Protein AF-A0A2N7XB23-F1 (afdb_monomer)

pLDDT: mean 81.91, std 12.51, range [46.16, 94.12]

Radius of gyration: 14.43 Å; Cα contacts (8 Å, |Δi|>4): 51; chains: 1; bounding box: 33×38×25 Å

Secondary structure (DSSP, 8-state):
-HHHHHHHHHHHHT-----HHHHHHHHHHHHHHHHTT---------SHHHHHHHHHHS-HHHHHHHHHHHHHH-HHHHHHHHHH--

Structure (mmCIF, N/CA/C/O backbone):
data_AF-A0A2N7XB23-F1
#
_entry.id   AF-A0A2N7XB23-F1
#
loop_
_atom_site.group_PDB
_atom_site.id
_atom_site.type_symbol
_atom_site.label_atom_id
_atom_site.label_alt_id
_atom_site.label_comp_id
_atom_site.label_asym_id
_atom_site.label_entity_id
_atom_site.label_seq_id
_atom_site.pdbx_PDB_ins_code
_atom_site.Cartn_x
_atom_site.Cartn_y
_atom_site.Cartn_z
_atom_site.occupancy
_atom_site.B_iso_or_equiv
_atom_site.auth_seq_id
_atom_site.auth_comp_id
_atom_site.auth_asym_id
_atom_site.auth_atom_id
_atom_site.pdbx_PDB_model_num
ATOM 1 N N . PRO A 1 1 ? 1.624 -8.682 -13.640 1.00 71.31 1 PRO A N 1
ATOM 2 C CA . PRO A 1 1 ? 1.173 -7.463 -14.350 1.00 71.31 1 PRO A CA 1
ATOM 3 C C . PRO A 1 1 ? 1.248 -6.247 -13.420 1.00 71.31 1 PRO A C 1
ATOM 5 O O . PRO A 1 1 ? 0.449 -6.130 -12.497 1.00 71.31 1 PRO A O 1
ATOM 8 N N . ASP A 1 2 ? 2.229 -5.379 -13.646 1.00 69.69 2 ASP A N 1
ATOM 9 C CA . ASP A 1 2 ? 2.653 -4.314 -12.719 1.00 69.69 2 ASP A CA 1
ATOM 10 C C . ASP A 1 2 ? 1.552 -3.284 -12.425 1.00 69.69 2 ASP A C 1
ATOM 12 O O . ASP A 1 2 ? 1.436 -2.771 -11.316 1.00 69.69 2 ASP A O 1
ATOM 16 N N . ALA A 1 3 ? 0.673 -3.034 -13.400 1.00 77.19 3 ALA A N 1
ATOM 17 C CA . ALA A 1 3 ? -0.470 -2.138 -13.227 1.00 77.19 3 ALA A CA 1
ATOM 18 C C . ALA A 1 3 ? -1.452 -2.631 -12.148 1.00 77.19 3 ALA A C 1
ATOM 20 O O . ALA A 1 3 ? -1.988 -1.819 -11.398 1.00 77.19 3 ALA A O 1
ATOM 21 N N . LEU A 1 4 ? -1.647 -3.952 -12.042 1.00 86.62 4 LEU A N 1
ATOM 22 C CA . LEU A 1 4 ? -2.538 -4.554 -11.047 1.00 86.62 4 LEU A CA 1
ATOM 23 C C . LEU A 1 4 ? -1.950 -4.425 -9.634 1.00 86.62 4 LEU A C 1
ATOM 25 O O . LEU A 1 4 ? -2.677 -4.173 -8.682 1.00 86.62 4 LEU A O 1
ATOM 29 N N . GLN A 1 5 ? -0.628 -4.566 -9.504 1.00 81.00 5 GLN A N 1
ATOM 30 C CA . GLN A 1 5 ? 0.072 -4.441 -8.222 1.00 81.00 5 GLN A CA 1
ATOM 31 C C . GLN A 1 5 ? -0.056 -3.019 -7.668 1.00 81.00 5 GLN A C 1
ATOM 33 O O . GLN A 1 5 ? -0.462 -2.843 -6.523 1.00 81.00 5 GLN A O 1
ATOM 38 N N . ALA A 1 6 ? 0.194 -2.006 -8.503 1.00 84.31 6 ALA A N 1
ATOM 39 C CA . ALA A 1 6 ? 0.032 -0.608 -8.109 1.00 84.31 6 ALA A CA 1
ATOM 40 C C . ALA A 1 6 ? -1.422 -0.271 -7.724 1.00 84.31 6 ALA A C 1
ATOM 42 O O . ALA A 1 6 ? -1.662 0.458 -6.766 1.00 84.31 6 ALA A O 1
ATOM 43 N N . GLU A 1 7 ? -2.406 -0.813 -8.445 1.00 86.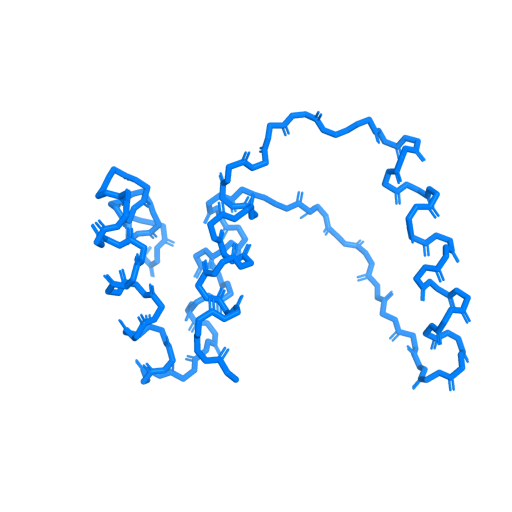19 7 GLU A N 1
ATOM 44 C CA . GLU A 1 7 ? -3.825 -0.593 -8.144 1.00 86.19 7 GLU A CA 1
ATOM 45 C C . GLU A 1 7 ? -4.249 -1.200 -6.801 1.00 86.19 7 GLU A C 1
ATOM 47 O O . GLU A 1 7 ? -4.968 -0.555 -6.039 1.00 86.19 7 GLU A O 1
ATOM 52 N N . VAL A 1 8 ? -3.785 -2.414 -6.492 1.00 88.56 8 VAL A N 1
ATOM 53 C CA . VAL A 1 8 ? -4.060 -3.071 -5.206 1.00 88.56 8 VAL A CA 1
ATOM 54 C C . VAL A 1 8 ? -3.454 -2.276 -4.053 1.00 88.56 8 VAL A C 1
ATOM 56 O O . VAL A 1 8 ? -4.152 -2.004 -3.079 1.00 88.56 8 VAL A O 1
ATOM 59 N N . VAL A 1 9 ? -2.1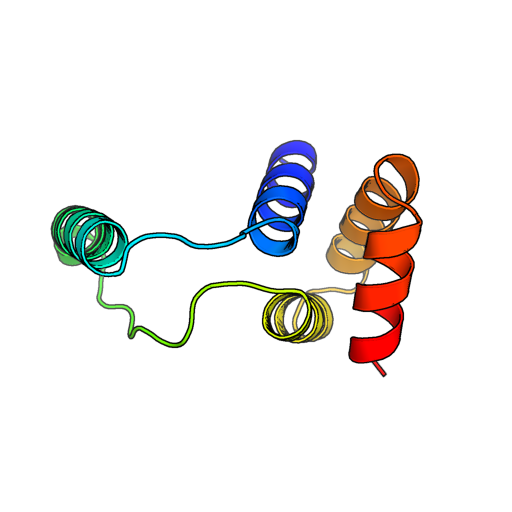98 -1.842 -4.185 1.00 84.56 9 VAL A N 1
ATOM 60 C CA . VAL A 1 9 ? -1.505 -1.049 -3.157 1.00 84.56 9 VAL A CA 1
ATOM 61 C C . VAL A 1 9 ? -2.233 0.266 -2.884 1.00 84.56 9 VAL A C 1
ATOM 63 O O . VAL A 1 9 ? -2.501 0.589 -1.731 1.00 84.56 9 VAL A O 1
ATOM 66 N N . MET A 1 10 ? -2.648 0.985 -3.929 1.00 85.69 10 MET A N 1
ATOM 67 C CA . MET A 1 10 ? -3.430 2.213 -3.760 1.00 85.69 10 MET A CA 1
ATOM 68 C C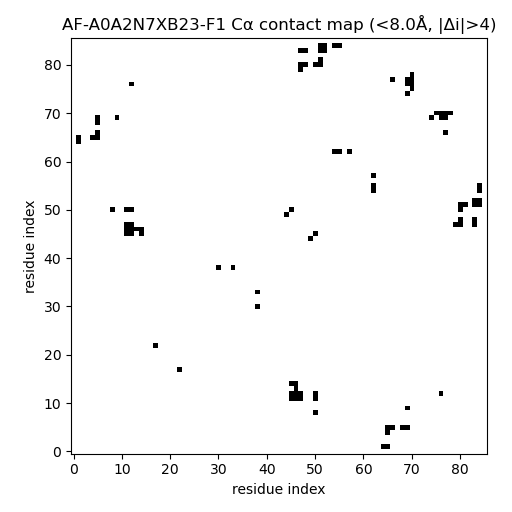 . MET A 1 10 ? -4.778 1.984 -3.078 1.00 85.69 10 MET A C 1
ATOM 70 O O . MET A 1 10 ? -5.213 2.825 -2.298 1.00 85.69 10 MET A O 1
ATOM 74 N N . ARG A 1 11 ? -5.469 0.875 -3.369 1.00 86.94 11 ARG A N 1
ATOM 75 C CA . ARG A 1 11 ? -6.735 0.565 -2.694 1.00 86.94 11 ARG A CA 1
ATOM 76 C C . ARG A 1 11 ? -6.507 0.285 -1.217 1.00 86.94 11 ARG A C 1
ATOM 78 O O . ARG A 1 11 ? -7.227 0.849 -0.414 1.00 86.94 11 ARG A O 1
ATOM 85 N N . LEU A 1 12 ? -5.501 -0.522 -0.873 1.00 84.88 12 LEU A N 1
ATOM 86 C CA . LEU A 1 12 ? -5.158 -0.851 0.516 1.00 84.88 12 LEU A CA 1
ATOM 87 C C . LEU A 1 12 ? -4.744 0.375 1.337 1.00 84.88 12 LEU A C 1
ATOM 89 O O . LEU A 1 12 ? -5.083 0.464 2.515 1.00 84.88 12 LEU A O 1
ATOM 93 N N . ALA A 1 13 ? -4.034 1.307 0.708 1.00 84.75 13 ALA A N 1
ATOM 94 C CA . ALA A 1 13 ? -3.625 2.565 1.316 1.00 84.75 13 ALA A CA 1
ATOM 95 C C . ALA A 1 13 ? -4.797 3.514 1.612 1.00 84.75 13 ALA A C 1
ATOM 97 O O . ALA A 1 13 ? -4.769 4.222 2.610 1.00 84.75 13 ALA A O 1
ATOM 98 N N . ASN A 1 14 ? -5.829 3.497 0.767 1.00 83.94 14 ASN A N 1
ATOM 99 C CA . ASN A 1 14 ? -7.018 4.344 0.888 1.00 83.94 14 ASN A CA 1
ATOM 100 C C . ASN A 1 14 ? -8.216 3.603 1.511 1.00 83.94 14 ASN A C 1
ATOM 102 O O . ASN A 1 14 ? -9.366 4.004 1.323 1.00 83.94 14 ASN A O 1
ATOM 106 N N . ILE A 1 15 ? -7.982 2.477 2.193 1.00 83.75 15 ILE A N 1
ATOM 107 C CA . ILE A 1 15 ? -9.044 1.800 2.938 1.00 83.75 15 ILE A CA 1
ATOM 108 C C . ILE A 1 15 ? -9.403 2.670 4.146 1.00 83.75 15 ILE A C 1
ATOM 110 O O . ILE A 1 15 ? -8.610 2.821 5.069 1.00 83.75 15 ILE A O 1
ATOM 114 N N . ASP A 1 16 ? -10.620 3.213 4.126 1.00 76.62 16 ASP A N 1
ATOM 115 C CA . ASP A 1 16 ? -11.249 3.845 5.285 1.00 76.62 16 ASP A CA 1
ATOM 116 C C . ASP A 1 16 ? -11.817 2.758 6.227 1.00 76.62 16 ASP A C 1
ATOM 118 O O . ASP A 1 16 ? -11.122 1.846 6.672 1.00 76.62 16 ASP A O 1
ATOM 122 N N . PHE A 1 17 ? -13.117 2.806 6.531 1.00 72.12 17 PHE A N 1
ATOM 123 C CA . PHE A 1 17 ? -13.773 1.865 7.428 1.00 72.12 17 PHE A CA 1
ATOM 124 C C . PHE A 1 17 ? -14.554 0.807 6.649 1.00 72.12 17 PHE A C 1
ATOM 126 O O . PHE A 1 17 ? -15.563 1.102 6.005 1.00 72.12 17 PHE A O 1
ATOM 133 N N . ILE A 1 18 ? -14.128 -0.450 6.761 1.00 78.12 18 ILE A N 1
ATOM 134 C CA . ILE A 1 18 ? -14.884 -1.604 6.269 1.00 78.12 18 ILE A CA 1
ATOM 135 C C . ILE A 1 18 ? -15.557 -2.266 7.468 1.00 78.12 18 ILE A C 1
ATOM 137 O O . ILE A 1 18 ? -14.912 -2.541 8.480 1.00 78.12 18 ILE A O 1
ATOM 141 N N . SER A 1 19 ? -16.863 -2.533 7.372 1.00 86.00 19 SER A N 1
ATOM 142 C CA . SER A 1 19 ? -17.572 -3.197 8.466 1.00 86.00 19 SER A CA 1
ATOM 143 C C . SER A 1 19 ? -16.952 -4.579 8.734 1.00 86.00 19 SER A C 1
ATOM 145 O O . SER A 1 19 ? -16.775 -5.339 7.773 1.00 86.00 19 SER A O 1
ATOM 147 N N . PRO A 1 20 ? -16.702 -4.952 10.001 1.00 82.69 20 PRO A N 1
ATOM 148 C CA . PRO A 1 20 ? -16.128 -6.254 10.343 1.00 82.69 20 PRO A CA 1
ATOM 149 C C . PRO A 1 20 ? -16.924 -7.441 9.786 1.00 82.69 20 PRO A C 1
ATOM 151 O O . PRO A 1 20 ? -16.344 -8.452 9.411 1.00 82.69 20 PRO A O 1
ATOM 154 N N . GLU A 1 21 ? -18.247 -7.301 9.679 1.00 87.81 21 GLU A N 1
ATOM 155 C CA . GLU A 1 21 ? -19.134 -8.334 9.136 1.00 87.81 21 GLU A CA 1
ATOM 156 C C . GLU A 1 21 ? -18.888 -8.598 7.641 1.00 87.81 21 GLU A C 1
ATOM 158 O O . GLU A 1 21 ? -18.863 -9.749 7.218 1.00 87.81 21 GLU A O 1
ATOM 163 N N . LEU A 1 22 ? -18.622 -7.554 6.847 1.00 84.50 22 LEU A N 1
ATOM 164 C CA . LEU A 1 22 ? -18.262 -7.702 5.431 1.00 84.50 22 LEU A CA 1
ATOM 165 C C . LEU A 1 22 ? -16.874 -8.325 5.245 1.00 84.50 22 LEU A C 1
ATOM 167 O O . LEU A 1 22 ? -16.692 -9.122 4.329 1.00 84.50 22 LEU A O 1
ATOM 171 N N . ILE A 1 23 ? -15.910 -7.995 6.111 1.00 84.88 23 ILE A N 1
ATOM 172 C CA . ILE A 1 23 ? -14.592 -8.648 6.108 1.00 84.88 23 ILE A CA 1
ATOM 173 C C . ILE A 1 23 ? -14.746 -10.135 6.439 1.00 84.88 23 ILE A C 1
ATOM 175 O O . ILE A 1 23 ? -14.163 -10.961 5.749 1.00 84.88 23 ILE A O 1
ATOM 179 N N . ALA A 1 24 ? -15.559 -10.483 7.441 1.00 85.38 24 ALA A N 1
ATOM 180 C CA . ALA A 1 24 ? -15.813 -11.872 7.819 1.00 85.38 24 ALA A CA 1
ATOM 181 C C . ALA A 1 24 ? -16.511 -12.663 6.700 1.00 85.38 24 ALA A C 1
ATOM 183 O O . ALA A 1 24 ? -16.102 -13.776 6.392 1.00 85.38 24 ALA A O 1
ATOM 184 N N . GLN A 1 25 ? -17.506 -12.073 6.030 1.00 87.56 25 GLN A N 1
ATOM 185 C CA . GLN A 1 25 ? -18.151 -12.704 4.872 1.00 87.56 25 GLN A CA 1
ATOM 186 C C . GLN A 1 25 ? -17.180 -12.902 3.703 1.00 87.56 25 GLN A C 1
ATOM 188 O O . GLN A 1 25 ? -17.208 -13.943 3.048 1.00 87.56 25 GLN A O 1
ATOM 193 N N . LEU A 1 26 ? -16.319 -11.915 3.433 1.00 85.75 26 LEU A N 1
ATOM 194 C CA . LEU A 1 26 ? -15.282 -12.048 2.414 1.00 85.75 26 LEU A CA 1
ATOM 195 C C . LEU A 1 26 ? -14.288 -13.153 2.787 1.00 85.75 26 LEU A C 1
ATOM 197 O O . LEU A 1 26 ? -13.943 -13.956 1.928 1.00 85.75 26 LEU A O 1
ATOM 201 N N . ASP A 1 27 ? -13.863 -13.205 4.048 1.00 83.06 27 ASP A N 1
ATOM 202 C CA . ASP A 1 27 ? -12.950 -14.212 4.589 1.00 83.06 27 ASP A CA 1
ATOM 203 C C . ASP A 1 27 ? -13.538 -15.626 4.494 1.00 83.06 27 ASP A C 1
ATOM 205 O O . ASP A 1 27 ? -12.846 -16.534 4.050 1.00 83.06 27 ASP A O 1
ATOM 209 N N . ASP A 1 28 ? -14.823 -15.822 4.797 1.00 88.44 28 ASP A N 1
ATOM 210 C CA . ASP A 1 28 ? -15.497 -17.118 4.646 1.00 88.44 28 ASP A CA 1
ATOM 211 C C . ASP A 1 28 ? -15.509 -17.598 3.186 1.00 88.44 28 ASP A C 1
ATOM 213 O O . ASP A 1 28 ? -15.230 -18.767 2.904 1.00 88.44 28 ASP A O 1
ATOM 217 N N . VAL A 1 29 ? -15.782 -16.693 2.238 1.00 87.75 29 VAL A N 1
ATOM 218 C CA . VAL A 1 29 ? -15.744 -17.003 0.799 1.00 87.75 29 VAL A CA 1
ATOM 219 C C . VAL A 1 29 ? -14.311 -17.282 0.344 1.00 87.75 29 VAL A C 1
ATOM 221 O O . VAL A 1 29 ? -14.071 -18.259 -0.367 1.00 87.75 29 VAL A O 1
ATOM 224 N N . LEU A 1 30 ? -13.343 -16.473 0.784 1.00 83.88 30 LEU A N 1
ATOM 225 C CA . LEU A 1 30 ? -11.934 -16.660 0.449 1.00 83.88 30 LEU A CA 1
ATOM 226 C C . LEU A 1 30 ? -11.406 -17.977 1.019 1.00 83.88 30 LEU A C 1
ATOM 228 O O . LEU A 1 30 ? -10.710 -18.698 0.319 1.00 83.88 30 LEU A O 1
ATOM 232 N N . LYS A 1 31 ? -11.764 -18.323 2.259 1.00 77.81 31 LYS A N 1
ATOM 233 C CA . LYS A 1 31 ? -11.438 -19.596 2.907 1.00 77.81 31 LYS A CA 1
ATOM 234 C C . LYS A 1 31 ? -12.098 -20.771 2.217 1.00 77.81 31 LYS A C 1
ATOM 236 O O . LYS A 1 31 ? -11.472 -21.816 2.157 1.00 77.81 31 LYS A O 1
ATOM 241 N N . ALA A 1 32 ? -13.314 -20.643 1.693 1.00 82.75 32 ALA A N 1
ATOM 242 C CA . ALA A 1 32 ? -13.931 -21.713 0.913 1.00 82.75 32 ALA A CA 1
ATOM 243 C C . ALA A 1 32 ? -13.149 -21.980 -0.387 1.00 82.75 32 ALA A C 1
ATOM 245 O O . ALA A 1 32 ? -12.833 -23.130 -0.684 1.00 82.75 32 ALA A O 1
ATOM 246 N N . GLU A 1 33 ? -12.758 -20.925 -1.106 1.00 78.00 33 GLU A N 1
ATOM 247 C CA . GLU A 1 33 ? -11.943 -21.023 -2.327 1.00 78.00 33 GLU A CA 1
ATOM 248 C 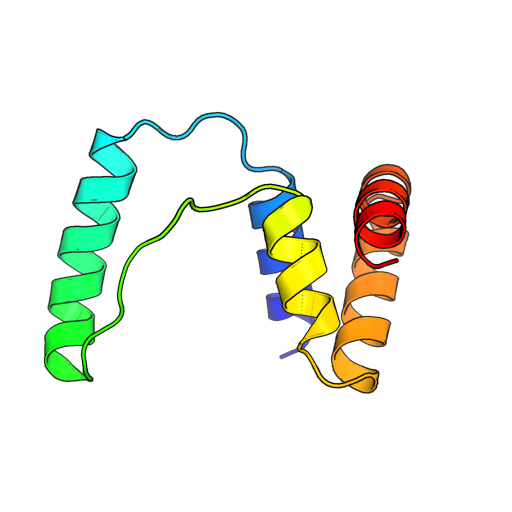C . GLU A 1 33 ? -10.508 -21.496 -2.032 1.00 78.00 33 GLU A C 1
ATOM 250 O O . GLU A 1 33 ? -9.960 -22.349 -2.734 1.00 78.00 33 GLU A O 1
ATOM 255 N N . LEU A 1 34 ? -9.905 -21.003 -0.948 1.00 68.31 34 LEU A N 1
ATOM 256 C CA . LEU A 1 34 ? -8.554 -21.348 -0.506 1.00 68.31 34 LEU A CA 1
ATOM 257 C C . LEU A 1 34 ? -8.490 -22.669 0.258 1.00 68.31 34 LEU A C 1
ATOM 259 O O . LEU A 1 34 ? -7.439 -23.284 0.255 1.00 68.31 34 LEU A O 1
ATOM 263 N N . ALA A 1 35 ? -9.559 -23.189 0.858 1.00 65.12 35 ALA A N 1
ATOM 264 C CA . ALA A 1 35 ? -9.584 -24.552 1.406 1.00 65.12 35 ALA A CA 1
ATOM 265 C C . ALA A 1 35 ? -9.363 -25.594 0.299 1.00 65.12 35 ALA A C 1
ATOM 267 O O . ALA A 1 35 ? -8.863 -26.688 0.555 1.00 65.12 35 ALA A O 1
ATOM 268 N N . THR A 1 36 ? -9.655 -25.221 -0.947 1.00 64.88 36 THR A N 1
ATOM 269 C CA . THR A 1 36 ? -9.283 -25.970 -2.148 1.00 64.88 36 THR A CA 1
ATOM 270 C C . THR A 1 36 ? -7.783 -25.882 -2.491 1.00 64.88 36 THR A C 1
ATOM 272 O O . THR A 1 36 ? -7.315 -26.673 -3.306 1.00 64.88 36 THR A O 1
ATOM 275 N N . VAL A 1 37 ? -7.018 -24.952 -1.894 1.00 60.66 37 VAL A N 1
ATOM 276 C CA . VAL A 1 37 ? -5.641 -24.569 -2.292 1.00 60.66 37 VAL A CA 1
ATOM 277 C C . VAL A 1 37 ? -4.610 -24.521 -1.128 1.00 60.66 37 VAL A C 1
ATOM 279 O O . VAL A 1 37 ? -3.416 -24.657 -1.387 1.00 60.66 37 VAL A O 1
ATOM 282 N N . GLY A 1 38 ? -5.015 -24.426 0.145 1.00 51.03 38 GLY A N 1
ATOM 283 C CA . GLY A 1 38 ? -4.156 -24.336 1.343 1.00 51.03 38 GLY A CA 1
ATOM 284 C C . GLY A 1 38 ? -4.399 -23.083 2.216 1.00 51.03 38 GLY A C 1
ATOM 285 O O . GLY A 1 38 ? -4.751 -22.022 1.713 1.00 51.03 38 GLY A O 1
ATOM 286 N N . THR A 1 39 ? -4.218 -23.218 3.538 1.00 46.16 39 THR A N 1
ATOM 287 C CA . THR A 1 39 ? -4.599 -22.276 4.624 1.00 46.16 39 THR A CA 1
ATOM 288 C C . THR A 1 39 ? -3.734 -21.007 4.745 1.00 46.16 39 THR A C 1
ATOM 290 O O . THR A 1 39 ? -2.512 -21.112 4.654 1.00 46.16 39 THR A O 1
ATOM 293 N N . ILE A 1 40 ? -4.3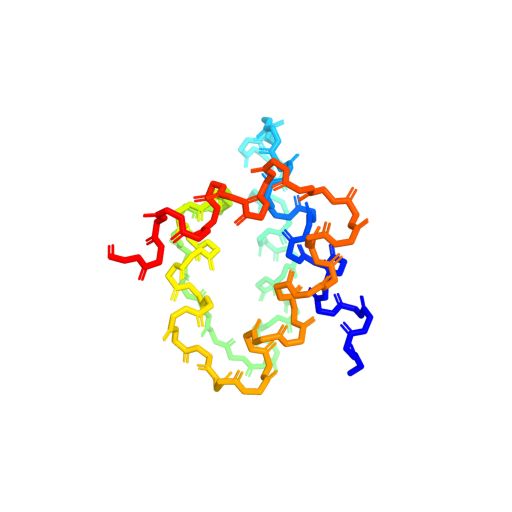37 -19.845 5.068 1.00 52.50 40 ILE A N 1
ATOM 294 C CA . ILE A 1 40 ? -3.643 -18.588 5.449 1.00 52.50 40 ILE A CA 1
ATOM 295 C C . ILE A 1 40 ? -4.319 -17.951 6.685 1.00 52.50 40 ILE A C 1
ATOM 297 O O . ILE A 1 40 ? -5.546 -17.892 6.753 1.00 52.50 40 ILE A O 1
ATOM 301 N N . ASP A 1 41 ? -3.503 -17.491 7.643 1.00 50.06 41 ASP A N 1
ATOM 302 C CA . ASP A 1 41 ? -3.886 -16.832 8.904 1.00 50.06 41 ASP A CA 1
ATOM 303 C C . ASP A 1 41 ? -4.134 -15.316 8.741 1.00 50.06 41 ASP A C 1
ATOM 305 O O . ASP A 1 41 ? -3.459 -14.633 7.971 1.00 50.06 41 ASP A O 1
ATOM 309 N N . SER A 1 42 ? -5.099 -14.777 9.492 1.00 48.97 42 SER A N 1
ATOM 310 C CA . SER A 1 42 ? -5.603 -13.398 9.396 1.00 48.97 42 SER A CA 1
ATOM 311 C C . SER A 1 42 ? -5.005 -12.448 10.450 1.00 48.97 42 SER A C 1
ATOM 313 O O . SER A 1 42 ? -5.179 -12.690 11.646 1.00 48.97 42 SER A O 1
ATOM 315 N N . THR A 1 43 ? -4.430 -11.314 10.026 1.00 48.38 43 THR A N 1
ATOM 316 C CA . THR A 1 43 ? -4.060 -10.172 10.893 1.00 48.38 43 THR A CA 1
ATOM 317 C C . THR A 1 43 ? -4.441 -8.852 10.204 1.00 48.38 43 THR A C 1
ATOM 319 O O . THR A 1 43 ? -4.365 -8.769 8.983 1.00 48.38 43 THR A O 1
ATOM 322 N N . SER A 1 44 ? -4.894 -7.866 10.995 1.00 50.38 44 SER A N 1
ATOM 323 C CA . SER A 1 44 ? -5.247 -6.466 10.656 1.00 50.38 44 SER A CA 1
ATOM 324 C C . SER A 1 44 ? -5.042 -6.043 9.187 1.00 50.38 44 SER A C 1
ATOM 326 O O . SER A 1 44 ? -3.922 -5.768 8.764 1.00 50.38 44 SER A O 1
ATOM 328 N N . LEU A 1 45 ? -6.134 -5.973 8.413 1.00 55.44 45 LEU A N 1
ATOM 329 C CA . LEU A 1 45 ? -6.116 -5.643 6.983 1.00 55.44 45 LEU A CA 1
ATOM 330 C C . LEU A 1 45 ? -6.081 -4.118 6.744 1.00 55.44 45 LEU A C 1
ATOM 332 O O . LEU A 1 45 ? -7.109 -3.457 6.873 1.00 55.44 45 LEU A O 1
ATOM 336 N N . GLY A 1 46 ? -4.941 -3.591 6.291 1.00 63.53 46 GLY A N 1
ATOM 337 C CA . GLY A 1 46 ? -4.869 -2.310 5.567 1.00 63.53 46 GLY A CA 1
ATOM 338 C C . GLY A 1 46 ? -4.160 -1.156 6.283 1.00 63.53 46 GLY A C 1
ATOM 339 O O . GLY A 1 46 ? -3.743 -1.275 7.432 1.00 63.53 46 GLY A O 1
ATOM 340 N N . GLY A 1 47 ? -4.014 -0.039 5.564 1.00 79.06 47 GLY A N 1
ATOM 341 C CA . GLY A 1 47 ? -3.282 1.148 6.011 1.00 79.06 47 GLY A CA 1
ATOM 342 C C . GLY A 1 47 ? -1.840 1.223 5.497 1.00 79.06 47 GLY A C 1
ATOM 343 O O . GLY A 1 47 ? -1.309 0.283 4.903 1.00 79.06 47 GLY A O 1
ATOM 344 N N . VAL A 1 48 ? -1.205 2.373 5.719 1.00 85.56 48 VAL A N 1
ATOM 345 C CA . VAL A 1 48 ? 0.154 2.675 5.236 1.00 85.56 48 VAL A CA 1
ATOM 346 C C . VAL A 1 48 ? 1.246 1.847 5.923 1.00 85.56 48 VAL A C 1
ATOM 348 O O . VAL A 1 48 ? 2.238 1.515 5.281 1.00 85.56 48 VAL A O 1
ATOM 351 N N . GLU A 1 49 ? 1.046 1.445 7.182 1.00 83.81 49 GLU A N 1
ATOM 352 C CA . GLU A 1 49 ? 1.997 0.626 7.955 1.00 83.81 49 GLU A CA 1
ATOM 353 C C . GLU A 1 49 ? 2.174 -0.788 7.364 1.00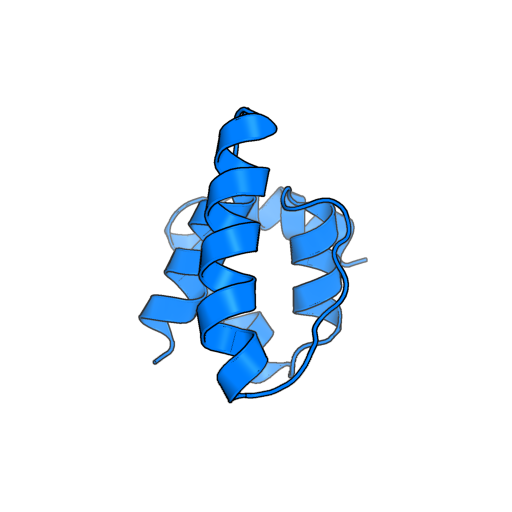 83.81 49 GLU A C 1
ATOM 355 O O . GLU A 1 49 ? 3.291 -1.113 6.954 1.00 83.81 49 GLU A O 1
ATOM 360 N N . PRO A 1 50 ? 1.117 -1.615 7.194 1.00 82.62 50 PRO A N 1
ATOM 361 C CA . PRO A 1 50 ? 1.269 -2.934 6.571 1.00 82.62 50 PRO A CA 1
ATOM 362 C C . PRO A 1 50 ? 1.767 -2.873 5.123 1.00 82.62 50 PRO A C 1
ATOM 364 O O . PRO A 1 50 ? 2.443 -3.788 4.656 1.00 82.62 50 PRO A O 1
ATOM 367 N N . VAL A 1 51 ? 1.434 -1.802 4.391 1.00 87.06 51 VAL A N 1
ATOM 368 C CA . VAL A 1 51 ? 1.922 -1.586 3.021 1.00 87.06 51 VAL A CA 1
ATOM 369 C C . VAL A 1 51 ? 3.421 -1.286 3.018 1.00 87.06 51 VAL A C 1
ATOM 371 O O . VAL A 1 51 ? 4.141 -1.849 2.195 1.00 87.06 51 VAL A O 1
ATOM 374 N N . ALA A 1 52 ? 3.911 -0.454 3.939 1.00 90.00 52 ALA A N 1
ATOM 375 C CA . ALA A 1 52 ? 5.337 -0.174 4.076 1.00 90.00 52 ALA A CA 1
ATOM 376 C C . ALA A 1 52 ? 6.130 -1.436 4.457 1.00 90.00 52 ALA A C 1
ATOM 378 O O . ALA A 1 52 ? 7.153 -1.728 3.835 1.00 90.00 52 ALA A O 1
ATOM 379 N N . GLU A 1 53 ? 5.627 -2.237 5.402 1.00 88.19 53 GLU A N 1
ATOM 380 C CA . GLU A 1 53 ? 6.226 -3.531 5.761 1.00 88.19 53 GLU A CA 1
ATOM 381 C C . GLU A 1 53 ? 6.252 -4.505 4.573 1.00 88.19 53 GLU A C 1
ATOM 383 O O . GLU A 1 53 ? 7.277 -5.136 4.300 1.00 88.19 53 GLU A O 1
ATOM 388 N N . MET A 1 54 ? 5.149 -4.588 3.820 1.00 87.50 54 MET A N 1
ATOM 389 C CA . MET A 1 54 ? 5.069 -5.400 2.608 1.00 87.50 54 MET A CA 1
ATOM 390 C C . MET A 1 54 ? 6.124 -4.963 1.588 1.00 87.50 54 MET A C 1
ATOM 392 O O . MET A 1 54 ? 6.903 -5.801 1.137 1.00 87.50 54 MET A O 1
ATOM 396 N N . LEU A 1 55 ? 6.202 -3.669 1.261 1.00 89.06 55 LEU A N 1
ATOM 397 C CA . LEU A 1 55 ? 7.162 -3.138 0.289 1.00 89.06 55 LEU A CA 1
ATOM 398 C C . LEU A 1 55 ? 8.616 -3.341 0.731 1.00 89.06 55 LEU A C 1
ATOM 400 O O . LEU A 1 55 ? 9.456 -3.677 -0.101 1.00 89.06 55 LEU A O 1
ATOM 404 N N . ASN A 1 56 ? 8.903 -3.229 2.030 1.00 89.31 56 ASN A N 1
ATOM 405 C CA . ASN A 1 56 ? 10.219 -3.530 2.599 1.00 89.31 56 ASN A CA 1
ATOM 406 C C . ASN A 1 56 ? 10.628 -5.004 2.440 1.00 89.31 56 ASN A C 1
ATOM 408 O O . ASN A 1 56 ? 11.820 -5.311 2.395 1.00 89.31 56 ASN A O 1
ATOM 412 N N . SER A 1 57 ? 9.657 -5.916 2.350 1.00 88.12 57 SER A N 1
ATOM 413 C CA . SER A 1 57 ? 9.893 -7.353 2.149 1.00 88.12 57 SER A CA 1
ATOM 414 C C . SER A 1 57 ? 9.922 -7.793 0.677 1.00 88.12 57 SER A C 1
ATOM 416 O O . SER A 1 57 ? 10.268 -8.941 0.386 1.00 88.12 57 SER A O 1
ATOM 418 N N . MET A 1 58 ? 9.574 -6.904 -0.259 1.00 87.69 58 MET A N 1
ATOM 419 C CA . MET A 1 58 ? 9.584 -7.175 -1.700 1.00 87.69 58 MET A CA 1
ATOM 420 C C . MET A 1 58 ? 10.974 -6.972 -2.319 1.00 87.69 58 MET A C 1
ATOM 422 O O . MET A 1 58 ? 11.866 -6.350 -1.741 1.00 87.69 58 MET A O 1
ATOM 426 N N . ASP A 1 59 ? 11.182 -7.499 -3.529 1.00 93.88 59 ASP A N 1
ATOM 427 C CA . ASP A 1 59 ? 12.406 -7.217 -4.274 1.00 93.88 59 ASP A CA 1
ATOM 428 C C . ASP A 1 59 ? 12.477 -5.737 -4.682 1.00 93.88 59 ASP A C 1
ATOM 430 O O . ASP A 1 59 ? 11.467 -5.085 -4.960 1.00 93.88 59 ASP A O 1
ATOM 434 N N . LYS A 1 60 ? 13.703 -5.211 -4.765 1.00 89.75 60 LYS A N 1
ATOM 435 C CA . LYS A 1 60 ? 13.936 -3.781 -4.999 1.00 89.75 60 LYS A CA 1
ATOM 436 C C . LYS A 1 60 ? 13.337 -3.275 -6.317 1.00 89.75 60 LYS A C 1
ATOM 438 O O . LYS A 1 60 ? 12.975 -2.108 -6.414 1.00 89.75 60 LYS A O 1
ATOM 443 N N . THR A 1 61 ? 13.224 -4.134 -7.333 1.00 91.44 61 THR A N 1
ATOM 444 C CA . THR A 1 61 ? 12.677 -3.732 -8.637 1.00 91.44 61 THR A CA 1
ATOM 445 C C . THR A 1 61 ? 11.169 -3.533 -8.542 1.00 91.44 61 THR A C 1
ATOM 447 O O . THR A 1 61 ? 10.654 -2.518 -9.010 1.00 91.44 61 THR A O 1
ATOM 450 N N . ALA A 1 62 ? 10.464 -4.472 -7.909 1.00 85.31 62 ALA A N 1
ATOM 451 C CA . ALA A 1 62 ? 9.028 -4.370 -7.692 1.00 85.31 62 ALA A CA 1
ATOM 452 C C . ALA A 1 62 ? 8.669 -3.194 -6.773 1.00 85.31 62 ALA A C 1
ATOM 454 O O . ALA A 1 62 ? 7.794 -2.406 -7.124 1.00 85.31 62 ALA A O 1
ATOM 455 N N . GLU A 1 63 ? 9.383 -3.022 -5.656 1.00 92.88 63 GLU A N 1
ATOM 456 C CA . GLU A 1 63 ? 9.189 -1.887 -4.743 1.00 92.88 63 GLU A CA 1
ATOM 457 C C . GLU A 1 63 ? 9.352 -0.545 -5.467 1.00 92.88 63 GLU A C 1
ATOM 459 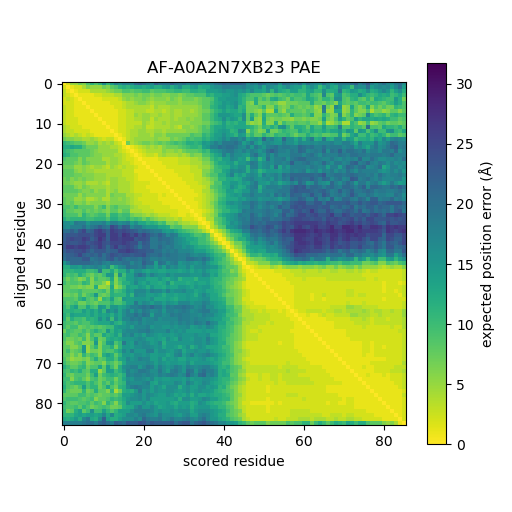O O . GLU A 1 63 ? 8.461 0.300 -5.404 1.00 92.88 63 GLU A O 1
ATOM 464 N N . THR A 1 64 ? 10.432 -0.368 -6.231 1.00 92.94 64 THR A N 1
ATOM 465 C CA . THR A 1 64 ? 10.695 0.884 -6.955 1.00 92.94 64 THR A CA 1
ATOM 466 C C . THR A 1 64 ? 9.639 1.150 -8.032 1.00 92.94 64 THR A C 1
ATOM 468 O O . THR A 1 64 ? 9.172 2.281 -8.176 1.00 92.94 64 THR A O 1
ATOM 471 N N . ASN A 1 65 ? 9.209 0.117 -8.764 1.00 91.94 65 ASN A N 1
ATOM 472 C CA . ASN A 1 65 ? 8.167 0.249 -9.784 1.00 91.94 65 ASN A CA 1
ATOM 473 C C . ASN A 1 65 ? 6.807 0.608 -9.177 1.00 91.94 65 ASN A C 1
ATOM 475 O O . ASN A 1 65 ? 6.097 1.453 -9.722 1.00 91.94 65 ASN A O 1
ATOM 479 N N . ILE A 1 66 ? 6.437 -0.019 -8.059 1.00 91.62 66 ILE A N 1
ATOM 480 C CA . ILE A 1 66 ? 5.185 0.266 -7.355 1.00 91.62 66 ILE A CA 1
ATOM 481 C C . ILE A 1 66 ? 5.225 1.684 -6.786 1.00 91.62 66 ILE A C 1
ATOM 483 O O . ILE A 1 66 ? 4.307 2.459 -7.049 1.00 91.62 66 ILE A O 1
ATOM 487 N N . MET A 1 67 ? 6.305 2.064 -6.099 1.00 94.12 67 MET A N 1
ATOM 488 C CA . MET A 1 67 ? 6.453 3.402 -5.524 1.00 94.12 67 MET A CA 1
ATOM 489 C C . MET A 1 67 ? 6.419 4.507 -6.577 1.00 94.12 67 MET A C 1
ATOM 491 O O . MET A 1 67 ? 5.766 5.520 -6.352 1.00 94.12 67 MET A O 1
ATOM 495 N N . ALA A 1 68 ? 7.025 4.302 -7.751 1.00 94.12 68 ALA A N 1
ATOM 496 C CA . ALA A 1 68 ? 6.949 5.267 -8.849 1.00 94.12 68 ALA A CA 1
ATOM 497 C C . ALA A 1 68 ? 5.507 5.483 -9.343 1.00 94.12 68 ALA A C 1
ATOM 499 O O . ALA A 1 68 ? 5.117 6.603 -9.663 1.00 94.12 68 ALA A O 1
ATOM 500 N N . ARG A 1 69 ? 4.694 4.419 -9.387 1.00 92.31 69 ARG A N 1
ATOM 501 C CA . ARG A 1 69 ? 3.280 4.493 -9.795 1.00 92.31 69 ARG A CA 1
ATOM 502 C C . ARG A 1 69 ? 2.388 5.111 -8.728 1.00 92.31 69 ARG A C 1
ATOM 504 O O . ARG A 1 69 ? 1.415 5.774 -9.079 1.00 92.31 69 ARG A O 1
ATOM 511 N N . VAL A 1 70 ? 2.685 4.859 -7.454 1.00 92.06 70 VAL A N 1
ATOM 512 C CA . VAL A 1 70 ? 1.986 5.497 -6.334 1.00 92.06 70 VAL A CA 1
ATOM 513 C C . VAL A 1 70 ? 2.312 6.987 -6.330 1.00 92.06 70 VAL A C 1
ATOM 515 O O . VAL A 1 70 ? 1.392 7.785 -6.338 1.00 92.06 70 VAL A O 1
ATOM 518 N N . GLU A 1 71 ? 3.582 7.368 -6.461 1.00 94.12 71 GLU A N 1
ATOM 519 C CA . GLU A 1 71 ? 4.026 8.769 -6.506 1.00 94.12 71 GLU A CA 1
ATOM 520 C C . GLU A 1 71 ? 3.462 9.547 -7.707 1.00 94.12 71 GLU A C 1
ATOM 522 O O . GLU A 1 71 ? 3.136 10.722 -7.579 1.00 94.12 71 GLU A O 1
ATOM 527 N N . GLU A 1 72 ? 3.278 8.896 -8.862 1.00 92.75 72 GLU A N 1
ATOM 528 C CA . GLU A 1 72 ? 2.614 9.495 -10.031 1.00 92.75 72 GLU A CA 1
ATOM 529 C C . GLU A 1 72 ? 1.132 9.825 -9.771 1.00 92.75 72 GLU A C 1
ATOM 531 O O . GLU A 1 72 ? 0.602 10.787 -10.329 1.00 92.75 72 GLU A O 1
ATOM 536 N N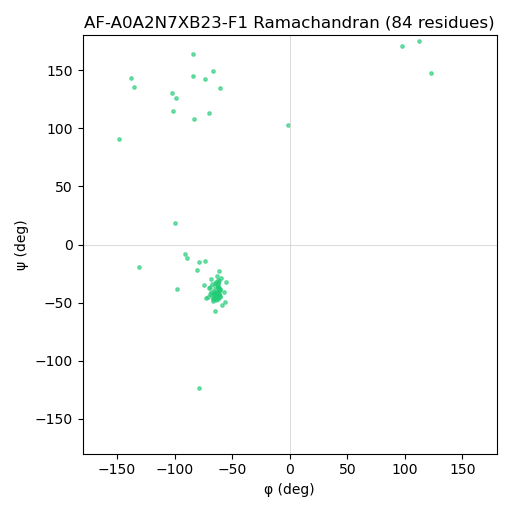 . LYS A 1 73 ? 0.447 9.018 -8.955 1.00 88.62 73 LYS A N 1
ATOM 537 C CA . LYS A 1 73 ? -1.001 9.129 -8.726 1.00 88.62 73 LYS A CA 1
ATOM 538 C C . LYS A 1 73 ? -1.360 9.895 -7.460 1.00 88.62 73 LYS A C 1
ATOM 540 O O . LYS A 1 73 ? -2.347 10.624 -7.465 1.00 88.62 73 LYS A O 1
ATOM 545 N N . ASP A 1 74 ? -0.581 9.701 -6.408 1.00 90.62 74 ASP A N 1
ATOM 546 C CA . ASP A 1 74 ? -0.773 10.265 -5.081 1.00 90.62 74 ASP A CA 1
ATOM 547 C C . ASP A 1 74 ? 0.595 10.498 -4.402 1.00 90.62 74 ASP A C 1
ATOM 549 O O . ASP A 1 74 ? 1.156 9.605 -3.751 1.00 90.62 74 ASP A O 1
ATOM 553 N N . PRO A 1 75 ? 1.176 11.698 -4.586 1.00 92.50 75 PRO A N 1
ATOM 554 C CA . PRO A 1 75 ? 2.464 12.052 -3.999 1.00 92.50 75 PRO A CA 1
ATOM 555 C C . PRO A 1 75 ? 2.455 12.083 -2.465 1.00 92.50 75 PRO A C 1
ATOM 557 O O . PRO A 1 75 ? 3.480 11.788 -1.851 1.00 92.50 75 PRO A O 1
ATOM 560 N N . GLU A 1 76 ? 1.325 12.441 -1.845 1.00 90.94 76 GLU A N 1
ATOM 561 C CA . GLU A 1 76 ? 1.206 12.537 -0.384 1.00 90.94 76 GLU A CA 1
ATOM 562 C C . GLU A 1 76 ? 1.230 11.143 0.243 1.00 90.94 76 GLU A C 1
ATOM 564 O O . GLU A 1 76 ? 2.012 10.882 1.159 1.00 90.94 76 GLU A O 1
ATOM 569 N N . LEU A 1 77 ? 0.476 10.207 -0.333 1.00 88.31 77 LEU A N 1
ATOM 570 C CA . LEU A 1 77 ? 0.499 8.812 0.087 1.00 88.31 77 LEU A CA 1
ATOM 571 C C . LEU A 1 77 ? 1.881 8.166 -0.108 1.00 88.31 77 LEU A C 1
ATOM 573 O O . LEU A 1 77 ? 2.357 7.417 0.747 1.00 88.31 77 LEU A O 1
ATOM 577 N N . ALA A 1 78 ? 2.554 8.455 -1.226 1.00 93.69 78 ALA A N 1
ATOM 578 C CA . ALA A 1 78 ? 3.908 7.960 -1.465 1.00 93.69 78 ALA A CA 1
ATOM 579 C C . ALA A 1 78 ? 4.896 8.456 -0.396 1.00 93.69 78 ALA A C 1
ATOM 581 O O . ALA A 1 78 ? 5.775 7.708 0.032 1.00 93.69 78 ALA A O 1
ATOM 582 N N . GLU A 1 79 ? 4.757 9.706 0.047 1.00 93.50 79 GLU A N 1
ATOM 583 C CA . GLU A 1 79 ? 5.534 10.269 1.151 1.00 93.50 79 GLU A CA 1
ATOM 584 C C . GLU A 1 79 ? 5.256 9.562 2.483 1.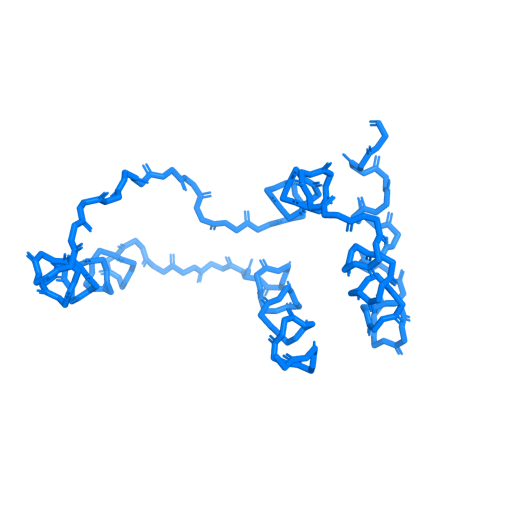00 93.50 79 GLU A C 1
ATOM 586 O O . GLU A 1 79 ? 6.197 9.268 3.222 1.00 93.50 79 GLU A O 1
ATOM 591 N N . GLU A 1 80 ? 3.992 9.281 2.802 1.00 92.50 80 GLU A N 1
ATOM 592 C CA . GLU A 1 80 ? 3.611 8.567 4.027 1.00 92.50 80 GLU A CA 1
ATOM 593 C C . GLU A 1 80 ? 4.173 7.145 4.061 1.00 92.50 80 GLU A C 1
ATOM 595 O O . GLU A 1 80 ? 4.785 6.748 5.053 1.00 92.50 80 GLU A O 1
ATOM 600 N N . ILE A 1 81 ? 4.061 6.409 2.952 1.00 91.75 81 ILE A N 1
ATOM 601 C CA . ILE A 1 81 ? 4.634 5.065 2.824 1.00 91.75 81 ILE A CA 1
ATOM 602 C C . ILE A 1 81 ? 6.163 5.124 2.957 1.00 91.75 81 ILE A C 1
ATOM 604 O O . ILE A 1 81 ? 6.732 4.373 3.747 1.00 91.75 81 ILE A O 1
ATOM 608 N N . LYS A 1 82 ? 6.841 6.053 2.260 1.00 91.31 82 LYS A N 1
ATOM 609 C CA . LYS A 1 82 ? 8.306 6.221 2.360 1.00 91.31 82 LYS A CA 1
ATOM 610 C C . LYS A 1 82 ? 8.749 6.480 3.800 1.00 91.31 82 LYS A C 1
ATOM 612 O O . LYS A 1 82 ? 9.760 5.926 4.210 1.00 91.31 82 LYS A O 1
ATOM 617 N N . LYS A 1 83 ? 8.014 7.291 4.571 1.00 93.50 83 LYS A N 1
ATOM 618 C CA . LYS A 1 83 ? 8.341 7.592 5.981 1.00 93.50 83 LYS A CA 1
ATOM 619 C C . LYS A 1 83 ? 8.318 6.353 6.873 1.00 93.50 83 LYS A C 1
ATOM 621 O O . LYS A 1 83 ? 9.103 6.295 7.811 1.00 93.50 83 LYS A O 1
ATOM 626 N N . LEU A 1 84 ? 7.445 5.393 6.577 1.00 90.12 84 LEU A N 1
ATOM 627 C CA . LEU A 1 84 ? 7.269 4.160 7.349 1.00 90.12 84 LEU A CA 1
ATOM 628 C C . LEU A 1 84 ? 8.173 3.013 6.881 1.00 90.12 84 LEU A C 1
ATOM 630 O O . LEU A 1 84 ? 8.281 1.998 7.561 1.00 90.12 84 LEU A O 1
ATOM 634 N N . MET A 1 85 ? 8.827 3.159 5.725 1.00 86.31 85 MET A N 1
ATOM 635 C CA . MET A 1 85 ? 9.788 2.176 5.223 1.00 86.31 85 MET A CA 1
ATOM 636 C C . MET A 1 85 ? 11.172 2.274 5.895 1.00 86.31 85 MET A C 1
ATOM 638 O O . MET A 1 85 ? 11.962 1.339 5.747 1.00 86.31 85 MET A O 1
ATOM 642 N N . PHE A 1 86 ? 11.466 3.376 6.600 1.00 75.69 86 PHE A N 1
ATOM 643 C CA . PHE A 1 86 ? 12.746 3.644 7.276 1.00 75.69 86 PHE A CA 1
ATOM 644 C C . PHE A 1 86 ? 12.796 3.169 8.731 1.00 75.69 86 PHE A C 1
ATOM 646 O O . PHE A 1 86 ? 11.773 3.286 9.437 1.00 75.69 86 PHE A O 1
#

Sequence (86 aa):
PDALQAEVVMRLANIDFISPELIAQLDDVLKAELATVGTIDSTSLGGVEPVAEMLNSMDKTAETNIMARVEEKDPELAEEIKKLMF

Foldseek 3Di:
DLVVVLVVLVCQAPDDDDPVVVVVVVVVVVCVVCVVPDDDDDDDGGHLQVSLVVLLPDDPVSSVSSLVSCCVVPVPSSVSNVVNND

Solvent-accessible surface area (backbone atoms only — not comparable to full-atom values): 5057 Å² total; per-residue (Å²): 113,70,69,59,54,36,52,52,52,53,49,36,52,67,55,77,90,74,59,69,67,60,54,50,54,50,48,54,53,49,46,58,61,29,68,77,74,57,88,84,88,89,72,89,90,59,31,50,63,61,50,15,55,50,46,69,72,45,57,71,67,60,35,52,56,36,50,54,53,39,38,74,76,37,54,68,59,37,50,56,27,55,64,58,58,107

Mean predicted aligned error: 10.37 Å

Nearest PDB structures (foldseek):
  4fhr-assembly2_B  TM=8.769E-01  e=7.729E-05  Thermotoga maritima
  3ajc-assembly1_A  TM=7.451E-01  e=4.344E-04  Thermotoga maritima
  3usy-assembly1_A  TM=4.968E-01  e=2.591E-03  Helicobacter pylori
  3hjl-assembly1_A  TM=4.744E-01  e=1.546E-02  Aquifex aeolicus
  8umd-assembly1_B  TM=4.860E-01  e=3.352E-02  Salmonella enterica subsp. enterica serovar Typhimurium